Protein AF-A0A972DAG4-F1 (afdb_monomer_lite)

Secondary structure (DSSP, 8-state):
-PPPTTEEEEEE-TT--EEEEEESSSS-EEESS-TTSTTSTTHHHHHHHHHHHHHHHHHHT-

pLDDT: mean 94.1, std 7.93, range [59.75, 98.0]

Structure (mmCIF, N/CA/C/O backbone):
data_AF-A0A972DAG4-F1
#
_entry.id   AF-A0A972DAG4-F1
#
loop_
_atom_site.group_PDB
_atom_site.id
_atom_site.type_symbol
_atom_site.label_atom_id
_atom_site.label_alt_id
_atom_site.label_comp_id
_atom_site.label_asym_id
_atom_site.label_entity_id
_atom_site.label_seq_id
_atom_site.pdbx_PDB_ins_code
_atom_site.Cartn_x
_atom_site.Cartn_y
_atom_site.Cartn_z
_atom_site.occupancy
_atom_site.B_iso_or_equiv
_atom_site.auth_seq_id
_atom_site.auth_comp_id
_atom_site.auth_asym_id
_atom_site.auth_atom_id
_atom_site.pdbx_PDB_model_num
ATOM 1 N N . THR A 1 1 ? 15.704 8.006 6.331 1.00 59.88 1 THR A N 1
ATOM 2 C CA . THR A 1 1 ? 14.888 8.396 7.502 1.00 59.88 1 THR A CA 1
ATOM 3 C C . THR A 1 1 ? 14.167 7.161 7.996 1.00 59.88 1 THR A C 1
ATOM 5 O O . THR A 1 1 ? 13.841 6.306 7.184 1.00 59.88 1 THR A O 1
ATOM 8 N N . THR A 1 2 ? 13.998 6.997 9.304 1.00 84.88 2 THR A N 1
ATOM 9 C CA . THR A 1 2 ? 13.253 5.862 9.868 1.00 84.88 2 THR A CA 1
ATOM 10 C C . THR A 1 2 ? 11.754 6.142 9.810 1.00 84.88 2 THR A C 1
ATOM 12 O O . THR A 1 2 ? 11.325 7.281 9.996 1.00 84.88 2 THR A O 1
ATOM 15 N N . LEU A 1 3 ? 10.953 5.113 9.519 1.00 94.50 3 LEU A N 1
ATOM 16 C CA . LEU A 1 3 ? 9.498 5.215 9.623 1.00 94.50 3 LEU A CA 1
ATOM 17 C C . LEU A 1 3 ? 9.086 5.339 11.100 1.00 94.50 3 LEU A C 1
ATOM 19 O O . LEU A 1 3 ? 9.732 4.727 11.955 1.00 94.50 3 LEU A O 1
ATOM 23 N N . PRO A 1 4 ? 8.008 6.082 11.412 1.00 96.88 4 PRO A N 1
ATOM 24 C CA . PRO A 1 4 ? 7.369 6.022 12.723 1.00 96.88 4 PRO A CA 1
ATOM 25 C C . PRO A 1 4 ? 7.034 4.576 13.110 1.00 96.88 4 PRO A C 1
ATOM 27 O O . PRO A 1 4 ? 6.630 3.794 12.252 1.00 96.88 4 PRO A O 1
ATOM 30 N N . GLU A 1 5 ? 7.125 4.228 14.397 1.00 96.75 5 GLU A N 1
ATOM 31 C CA . GLU A 1 5 ? 6.890 2.852 14.871 1.00 96.75 5 GLU A CA 1
ATOM 32 C C . GLU A 1 5 ? 5.503 2.309 14.512 1.00 96.75 5 GLU A C 1
ATOM 34 O O . GLU A 1 5 ? 5.337 1.105 14.320 1.00 96.75 5 GLU A O 1
ATOM 39 N N . CYS A 1 6 ? 4.505 3.185 14.388 1.00 97.88 6 CYS A N 1
ATOM 40 C CA . CYS A 1 6 ? 3.145 2.809 14.019 1.00 97.88 6 CYS A CA 1
ATOM 41 C C . CYS A 1 6 ? 2.993 2.388 12.547 1.00 97.88 6 CYS A C 1
ATOM 43 O O . CYS A 1 6 ? 1.956 1.829 12.183 1.00 97.88 6 CYS A O 1
ATOM 45 N N . LEU A 1 7 ? 4.014 2.618 11.716 1.00 98.00 7 LEU A N 1
ATOM 46 C CA . LEU A 1 7 ? 4.052 2.242 10.311 1.00 98.00 7 LEU A CA 1
ATOM 47 C C . LEU A 1 7 ? 5.014 1.073 10.076 1.00 98.00 7 LEU A C 1
ATOM 49 O O . LEU A 1 7 ? 6.042 0.909 10.733 1.00 98.00 7 LEU A O 1
ATOM 53 N N . GLU A 1 8 ? 4.668 0.252 9.097 1.00 97.75 8 GLU A N 1
ATOM 54 C CA . GLU A 1 8 ? 5.473 -0.859 8.612 1.00 97.75 8 GLU A CA 1
ATOM 55 C C . GLU A 1 8 ? 5.589 -0.748 7.092 1.00 97.75 8 GLU A C 1
ATOM 57 O O . GLU A 1 8 ? 4.584 -0.578 6.398 1.00 97.75 8 GLU A O 1
ATOM 62 N N . ALA A 1 9 ? 6.813 -0.835 6.576 1.00 97.56 9 ALA A N 1
ATOM 63 C CA . ALA A 1 9 ? 7.053 -0.880 5.143 1.00 97.56 9 ALA A CA 1
ATOM 64 C C . ALA A 1 9 ? 6.586 -2.218 4.556 1.00 97.56 9 ALA A C 1
ATOM 66 O O . ALA A 1 9 ? 6.813 -3.272 5.145 1.00 97.56 9 ALA A O 1
ATOM 67 N N . THR A 1 10 ? 5.953 -2.179 3.387 1.00 97.50 10 THR A N 1
ATOM 68 C CA . THR A 1 10 ? 5.397 -3.366 2.717 1.00 97.50 10 THR A CA 1
ATOM 69 C C . THR A 1 10 ? 5.953 -3.591 1.316 1.00 97.50 10 THR A C 1
ATOM 71 O O . THR A 1 10 ? 5.827 -4.697 0.796 1.00 97.50 10 THR A O 1
ATOM 74 N N . ALA A 1 11 ? 6.563 -2.577 0.700 1.00 96.94 11 ALA A N 1
ATOM 75 C CA . ALA A 1 11 ? 7.183 -2.690 -0.614 1.00 96.94 11 ALA A CA 1
ATOM 76 C C . ALA A 1 11 ? 8.349 -1.711 -0.755 1.00 96.94 11 ALA A C 1
ATOM 78 O O . ALA A 1 11 ? 8.263 -0.572 -0.289 1.00 96.94 11 ALA A O 1
ATOM 79 N N . PHE A 1 12 ? 9.397 -2.149 -1.449 1.00 97.25 12 PHE A N 1
ATOM 80 C CA . PHE A 1 12 ? 10.561 -1.343 -1.803 1.00 97.25 12 PHE A CA 1
ATOM 81 C C . PHE A 1 12 ? 10.932 -1.552 -3.275 1.00 97.25 12 PHE A C 1
ATOM 83 O O . PHE A 1 12 ? 10.614 -2.601 -3.839 1.00 97.25 12 PHE A O 1
ATOM 90 N N . THR A 1 13 ? 11.618 -0.586 -3.887 1.00 96.88 13 THR A N 1
ATOM 91 C CA . THR A 1 13 ? 12.336 -0.805 -5.154 1.00 96.88 13 THR A CA 1
ATOM 92 C C . THR A 1 13 ? 13.615 -1.626 -4.916 1.00 96.88 13 THR A C 1
ATOM 94 O O . THR A 1 13 ? 14.065 -1.735 -3.769 1.00 96.88 13 THR A O 1
ATOM 97 N N . PRO A 1 14 ? 14.239 -2.196 -5.966 1.00 97.88 14 PRO A N 1
ATOM 98 C CA . PRO A 1 14 ? 15.552 -2.841 -5.857 1.00 97.88 14 PRO A CA 1
ATOM 99 C C . PRO A 1 14 ? 16.643 -1.924 -5.281 1.00 97.88 14 PRO A C 1
ATOM 101 O O . PRO A 1 14 ? 17.551 -2.392 -4.599 1.00 97.88 14 PRO A O 1
ATOM 104 N N . GLU A 1 15 ? 16.524 -0.616 -5.506 1.00 97.44 15 GLU A N 1
ATOM 105 C CA . GLU A 1 15 ? 17.429 0.421 -5.002 1.00 97.44 15 GLU A CA 1
ATOM 106 C C . GLU A 1 15 ? 17.118 0.830 -3.549 1.00 97.44 15 GLU A C 1
ATOM 108 O O . GLU A 1 15 ? 17.858 1.610 -2.949 1.00 97.44 15 GLU A O 1
ATOM 113 N N . GLY A 1 16 ? 16.051 0.283 -2.956 1.00 95.50 16 GLY A N 1
ATOM 114 C CA . GLY A 1 16 ? 15.677 0.494 -1.558 1.00 95.50 16 GLY A CA 1
ATOM 115 C C . GLY A 1 16 ? 14.724 1.665 -1.311 1.00 95.50 16 GLY A C 1
ATOM 116 O O . GLY A 1 16 ? 14.538 2.060 -0.158 1.00 95.50 16 GLY A O 1
ATOM 117 N N . GLU A 1 17 ? 14.095 2.222 -2.347 1.00 95.50 17 GLU A N 1
ATOM 118 C CA . GLU A 1 17 ? 13.090 3.277 -2.182 1.00 95.50 17 GLU A CA 1
ATOM 119 C C . GLU A 1 17 ? 11.782 2.689 -1.652 1.00 95.50 17 GLU A C 1
ATOM 121 O O . GLU A 1 17 ? 11.321 1.650 -2.118 1.00 95.50 17 GLU A O 1
ATOM 126 N N . LEU A 1 18 ? 11.164 3.341 -0.667 1.00 96.44 18 LEU A N 1
ATOM 127 C CA . LEU A 1 18 ? 9.913 2.882 -0.067 1.00 96.44 18 LEU A CA 1
ATOM 128 C C . LEU A 1 18 ? 8.735 3.111 -1.025 1.00 96.44 18 LEU A C 1
ATOM 130 O O . LEU A 1 18 ? 8.391 4.250 -1.323 1.00 96.44 18 LEU A O 1
ATOM 134 N N . MET A 1 19 ? 8.064 2.033 -1.432 1.00 97.69 19 MET A N 1
ATOM 135 C CA . MET A 1 19 ? 6.954 2.082 -2.395 1.00 97.69 19 MET A CA 1
ATOM 136 C C . MET A 1 19 ? 5.592 1.785 -1.779 1.00 97.69 19 MET A C 1
ATOM 138 O O . MET A 1 19 ? 4.563 2.128 -2.363 1.00 97.69 19 MET A O 1
ATOM 142 N N . GLY A 1 20 ? 5.562 1.147 -0.613 1.00 97.50 20 GLY A N 1
ATOM 143 C CA . GLY A 1 20 ? 4.326 0.790 0.066 1.00 97.50 20 GLY A CA 1
ATOM 144 C C . GLY A 1 20 ? 4.514 0.678 1.567 1.00 97.50 20 GLY A C 1
ATOM 145 O O . GLY A 1 20 ? 5.585 0.301 2.049 1.00 97.50 20 GLY A O 1
ATOM 146 N N . LEU A 1 21 ? 3.460 1.005 2.306 1.00 97.88 21 LEU A N 1
ATOM 147 C CA . LEU A 1 21 ? 3.428 0.917 3.759 1.00 97.88 21 LEU A CA 1
ATOM 148 C C . LEU A 1 21 ? 2.024 0.602 4.279 1.00 97.88 21 LEU A C 1
ATOM 150 O O . LEU A 1 21 ? 1.018 0.748 3.576 1.00 97.88 21 LEU A O 1
ATOM 154 N N . ARG A 1 22 ? 1.952 0.194 5.543 1.00 97.81 22 ARG A N 1
ATOM 155 C CA . ARG A 1 22 ? 0.700 0.051 6.290 1.00 97.81 22 ARG A CA 1
ATOM 156 C C . ARG A 1 22 ? 0.844 0.559 7.715 1.00 97.81 22 ARG A C 1
ATOM 158 O O . ARG A 1 22 ? 1.934 0.515 8.284 1.00 97.81 22 ARG A O 1
ATOM 165 N N . HIS A 1 23 ? -0.263 0.985 8.309 1.00 97.94 23 HIS A N 1
ATOM 166 C CA . HIS A 1 23 ? -0.330 1.148 9.756 1.00 97.94 23 HIS A CA 1
ATOM 167 C C . HIS A 1 23 ? -0.406 -0.228 10.424 1.00 97.94 23 HIS A C 1
ATOM 169 O O . HIS A 1 23 ? -1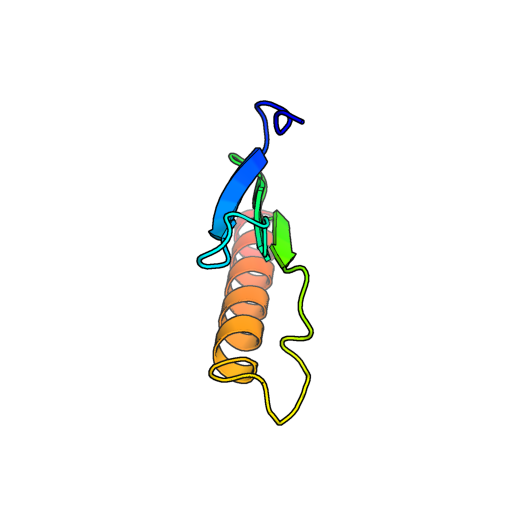.054 -1.139 9.912 1.00 97.94 23 HIS A O 1
ATOM 175 N N . ARG A 1 24 ? 0.246 -0.395 11.577 1.00 97.06 24 ARG A N 1
ATOM 176 C CA . ARG A 1 24 ? 0.303 -1.693 12.273 1.00 97.06 24 ARG A CA 1
ATOM 177 C C . ARG A 1 24 ? -1.046 -2.142 12.830 1.00 97.06 24 ARG A C 1
ATOM 179 O O . ARG A 1 24 ? -1.315 -3.336 12.882 1.00 97.06 24 ARG A O 1
ATOM 186 N N . THR A 1 25 ? -1.873 -1.193 13.266 1.00 95.75 25 THR A N 1
ATOM 187 C CA . THR A 1 25 ? -3.135 -1.473 13.980 1.00 95.75 25 THR A CA 1
ATOM 188 C C . THR A 1 25 ? -4.388 -0.903 13.322 1.00 95.75 25 THR A C 1
ATOM 190 O O . THR A 1 25 ? -5.489 -1.326 13.653 1.00 95.75 25 THR A O 1
ATOM 193 N N . LEU A 1 26 ? -4.246 0.057 12.405 1.00 95.50 26 LEU A N 1
ATOM 194 C CA . LEU A 1 26 ? -5.373 0.717 11.743 1.00 95.50 26 LEU A CA 1
ATOM 195 C C . LEU A 1 26 ? -5.464 0.179 10.314 1.00 95.50 26 LEU A C 1
ATOM 197 O O . LEU A 1 26 ? -4.424 -0.163 9.747 1.00 95.50 26 LEU A O 1
ATOM 201 N N . PRO A 1 27 ? -6.655 0.144 9.692 1.00 95.38 27 PRO A N 1
ATOM 202 C CA . PRO A 1 27 ? -6.841 -0.323 8.314 1.00 95.38 27 PRO A CA 1
ATOM 203 C C . PRO A 1 27 ? -6.367 0.725 7.287 1.00 95.38 27 PRO A C 1
ATOM 205 O O . PRO A 1 27 ? -7.075 1.063 6.341 1.00 95.38 27 PRO A O 1
ATOM 208 N N . ILE A 1 28 ? -5.174 1.284 7.495 1.00 96.44 28 ILE A N 1
ATOM 209 C CA . ILE A 1 28 ? -4.572 2.331 6.672 1.00 96.44 28 ILE A CA 1
ATOM 210 C C . ILE A 1 28 ? -3.424 1.713 5.884 1.00 96.44 28 ILE A C 1
ATOM 212 O O . ILE A 1 28 ? -2.497 1.133 6.452 1.00 96.44 28 ILE A O 1
ATOM 216 N N . HIS A 1 29 ? -3.486 1.881 4.569 1.00 97.50 29 HIS A N 1
ATOM 217 C CA . HIS A 1 29 ? -2.489 1.412 3.618 1.00 97.50 29 HIS A CA 1
ATOM 218 C C . HIS A 1 29 ? -2.121 2.558 2.678 1.00 97.50 29 HIS A C 1
ATOM 220 O O . HIS A 1 29 ? -2.990 3.342 2.298 1.00 97.50 29 HIS A O 1
ATOM 226 N N . GLY A 1 30 ? -0.847 2.640 2.303 1.00 97.25 30 GLY A N 1
ATOM 227 C CA . GLY A 1 30 ? -0.339 3.627 1.356 1.00 97.25 30 GLY A CA 1
ATOM 228 C C . GLY A 1 30 ? 0.558 2.974 0.315 1.00 97.25 30 GLY A C 1
ATOM 229 O O . GLY A 1 30 ? 1.308 2.051 0.632 1.00 97.25 30 GLY A O 1
ATOM 230 N N . VAL A 1 31 ? 0.476 3.464 -0.918 1.00 97.94 31 VAL A N 1
ATOM 231 C CA . VAL A 1 31 ? 1.385 3.134 -2.020 1.00 97.94 31 VAL A CA 1
ATOM 232 C C . VAL A 1 31 ? 1.861 4.434 -2.663 1.00 97.94 31 VAL A C 1
ATOM 234 O O . VAL A 1 31 ? 1.105 5.400 -2.715 1.00 97.94 31 VAL A O 1
ATOM 237 N N . GLN A 1 32 ? 3.117 4.475 -3.107 1.00 97.2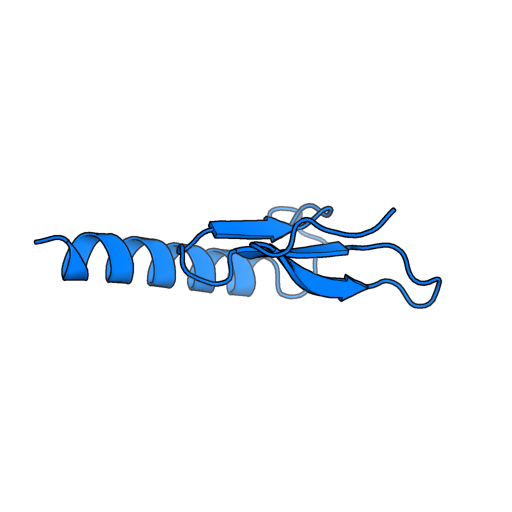5 32 GL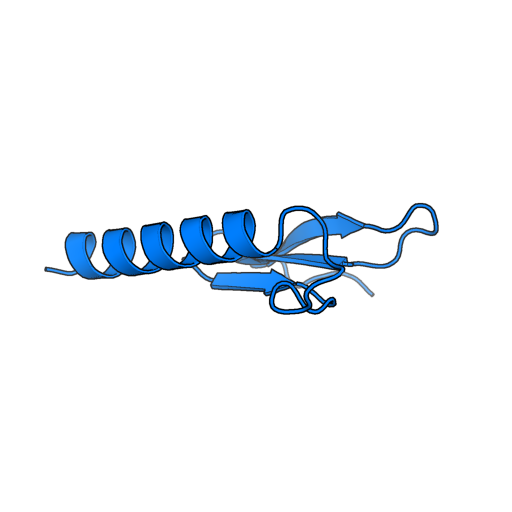N A N 1
ATOM 238 C CA . GLN A 1 32 ? 3.716 5.665 -3.723 1.00 97.25 32 GLN A CA 1
ATOM 239 C C . GLN A 1 32 ? 3.375 5.787 -5.218 1.00 97.25 32 GLN A C 1
ATOM 241 O O . GLN A 1 32 ? 3.388 6.883 -5.774 1.00 97.25 32 GLN A O 1
ATOM 246 N N . PHE A 1 33 ? 3.087 4.659 -5.866 1.00 96.12 33 PHE A N 1
ATOM 247 C CA . PHE A 1 33 ? 2.694 4.577 -7.271 1.00 96.12 33 PHE A CA 1
ATOM 248 C C . PHE A 1 33 ? 1.172 4.700 -7.448 1.00 96.12 33 PHE A C 1
ATOM 250 O O . PHE A 1 33 ? 0.426 4.774 -6.475 1.00 96.12 33 PHE A O 1
ATOM 257 N N . HIS A 1 34 ? 0.727 4.682 -8.705 1.00 97.62 34 HIS A N 1
ATOM 258 C CA . HIS A 1 34 ? -0.669 4.851 -9.111 1.00 97.62 34 HIS A CA 1
ATOM 259 C C . HIS A 1 34 ? -1.356 3.497 -9.379 1.00 97.62 34 HIS A C 1
ATOM 261 O O . HIS A 1 34 ? -1.332 3.032 -10.518 1.00 97.62 34 HIS A O 1
ATOM 267 N N . PRO A 1 35 ? -1.965 2.816 -8.384 1.00 96.81 35 PRO A N 1
ATOM 268 C CA . PRO A 1 35 ? -2.656 1.537 -8.600 1.00 96.81 35 PRO A CA 1
ATOM 269 C C . PRO A 1 35 ? -3.875 1.641 -9.532 1.00 96.81 35 PRO A C 1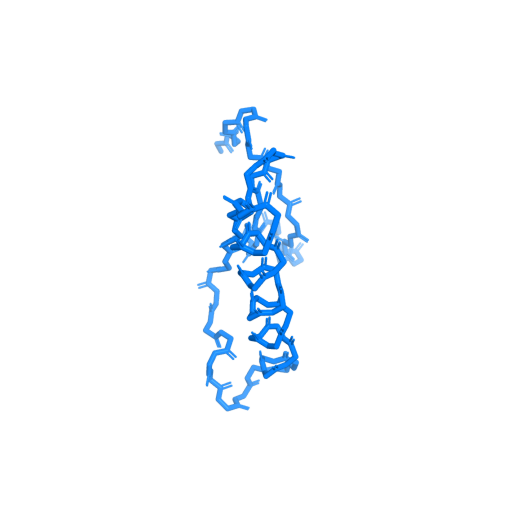
ATOM 271 O O . PRO A 1 35 ? -4.407 0.624 -9.972 1.00 96.81 35 PRO A O 1
ATOM 274 N N . GLU A 1 36 ? -4.347 2.850 -9.813 1.00 97.25 36 GLU A N 1
ATOM 275 C CA . GLU A 1 36 ? -5.416 3.157 -10.756 1.00 97.25 36 GLU A CA 1
ATOM 276 C C . GLU A 1 36 ? -4.949 3.221 -12.215 1.00 97.25 36 GLU A C 1
ATOM 278 O O . GLU A 1 36 ? -5.781 3.187 -13.124 1.00 97.25 36 GLU A O 1
ATOM 283 N N . ALA A 1 37 ? -3.642 3.336 -12.460 1.00 96.75 37 ALA A N 1
ATOM 284 C CA . ALA A 1 37 ? -3.119 3.457 -13.810 1.00 96.75 37 ALA A CA 1
ATOM 285 C C . ALA A 1 37 ? -3.256 2.133 -14.576 1.00 96.75 37 ALA A C 1
ATOM 287 O O . ALA A 1 37 ? -2.984 1.055 -14.051 1.00 96.75 37 ALA A O 1
ATOM 288 N N . PHE A 1 38 ? -3.613 2.223 -15.862 1.00 92.88 38 PHE A N 1
ATOM 289 C CA . PHE A 1 38 ? -3.814 1.053 -16.728 1.00 92.88 38 PHE A CA 1
ATOM 290 C C . PHE A 1 38 ? -2.578 0.142 -16.810 1.00 92.88 38 PHE A C 1
ATOM 292 O O . PHE A 1 38 ? -2.711 -1.076 -16.895 1.00 92.88 38 PHE A O 1
ATOM 299 N N . LEU A 1 39 ? -1.381 0.734 -16.774 1.00 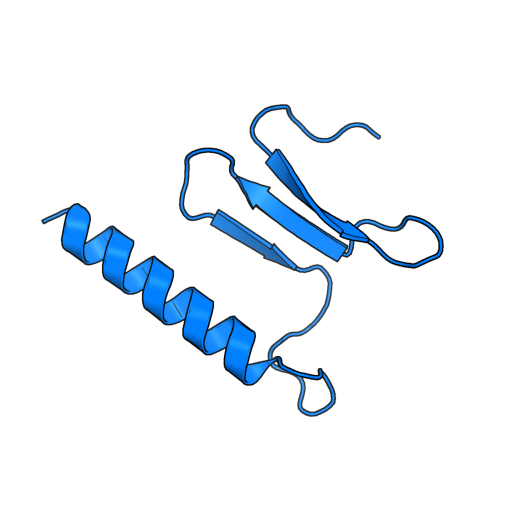95.94 39 LEU A N 1
ATOM 300 C CA . LEU A 1 39 ? -0.110 0.013 -16.872 1.00 95.94 39 LEU A CA 1
ATOM 301 C C . LEU A 1 39 ? 0.364 -0.578 -15.540 1.00 95.94 39 LEU A C 1
ATOM 303 O O . LEU A 1 39 ? 1.346 -1.315 -15.526 1.00 95.94 39 LEU A O 1
ATOM 307 N N . THR A 1 40 ? -0.293 -0.267 -14.422 1.00 95.50 40 THR A N 1
ATOM 308 C CA . THR A 1 40 ? 0.111 -0.815 -13.130 1.00 95.50 40 THR A CA 1
ATOM 309 C C . THR A 1 40 ? -0.383 -2.244 -13.002 1.00 95.50 40 THR A C 1
ATOM 311 O O . THR A 1 40 ? -1.572 -2.517 -12.808 1.00 95.50 40 THR A O 1
ATOM 314 N N . GLU A 1 41 ? 0.562 -3.175 -13.085 1.00 96.06 41 GLU A N 1
ATOM 315 C CA . GLU A 1 41 ? 0.293 -4.590 -12.891 1.00 96.06 41 GLU A CA 1
ATOM 316 C C . GLU A 1 41 ? -0.380 -4.821 -11.535 1.00 96.06 41 GLU A C 1
ATOM 318 O O . GLU A 1 41 ? -0.003 -4.270 -10.501 1.00 96.06 41 GLU A O 1
ATOM 323 N N . HIS A 1 42 ? -1.444 -5.622 -11.555 1.00 97.25 42 HIS A N 1
ATOM 324 C CA . HIS A 1 42 ? -2.276 -5.916 -10.387 1.00 97.25 42 HIS A CA 1
ATOM 325 C C . HIS A 1 42 ? -2.985 -4.709 -9.740 1.00 97.25 42 HIS A C 1
ATOM 327 O O . HIS A 1 42 ? -3.621 -4.894 -8.700 1.00 97.25 42 HIS A O 1
ATOM 333 N N . GLY A 1 43 ? -2.995 -3.522 -10.358 1.00 97.19 43 GLY A N 1
ATOM 334 C CA . GLY A 1 43 ? -3.647 -2.321 -9.818 1.00 97.19 43 GLY A CA 1
ATOM 335 C C . GLY A 1 43 ? -5.111 -2.545 -9.414 1.00 97.19 43 GLY A C 1
ATOM 336 O O . GLY A 1 43 ? -5.499 -2.356 -8.258 1.00 97.19 43 GLY A O 1
ATOM 337 N N . HIS A 1 44 ? -5.915 -3.130 -10.309 1.00 97.25 44 HIS A N 1
ATOM 338 C CA . HIS A 1 44 ? -7.299 -3.514 -9.998 1.00 97.25 44 HIS A CA 1
ATOM 339 C C . HIS A 1 44 ? -7.421 -4.520 -8.841 1.00 97.25 44 HIS A C 1
ATOM 341 O O . HIS A 1 44 ? -8.407 -4.495 -8.104 1.00 97.25 44 HIS A O 1
ATOM 347 N N . ALA A 1 45 ? -6.458 -5.431 -8.671 1.00 98.00 45 ALA A N 1
ATOM 348 C CA . ALA A 1 45 ? -6.470 -6.371 -7.552 1.00 98.00 45 ALA A CA 1
ATOM 349 C C . ALA A 1 45 ? -6.187 -5.657 -6.222 1.00 98.00 45 ALA A C 1
ATOM 351 O O . ALA A 1 45 ? -6.864 -5.937 -5.231 1.00 98.00 45 ALA A O 1
ATOM 352 N N . MET A 1 46 ? -5.263 -4.692 -6.213 1.00 97.38 46 MET A N 1
ATOM 353 C CA . MET A 1 46 ? -4.993 -3.853 -5.043 1.00 97.38 46 MET A CA 1
ATOM 354 C C . MET A 1 46 ? -6.232 -3.046 -4.640 1.00 97.38 46 MET A C 1
ATOM 356 O O . MET A 1 46 ? -6.624 -3.071 -3.473 1.00 97.38 46 MET A O 1
ATOM 360 N N . LEU A 1 47 ? -6.919 -2.423 -5.604 1.00 97.25 47 LEU A N 1
ATOM 361 C CA . LEU A 1 47 ? -8.159 -1.681 -5.347 1.00 97.25 47 LEU A CA 1
ATOM 362 C C . LEU A 1 47 ? -9.272 -2.584 -4.786 1.00 97.25 47 LEU A C 1
ATOM 364 O O . LEU A 1 47 ? -9.959 -2.204 -3.838 1.00 97.25 47 LEU A O 1
ATOM 368 N N . ARG A 1 48 ? -9.419 -3.818 -5.295 1.00 98.00 48 ARG A N 1
ATOM 369 C CA . ARG A 1 48 ? -10.365 -4.800 -4.725 1.00 98.00 48 ARG A CA 1
ATOM 370 C C . ARG A 1 48 ? -10.026 -5.171 -3.283 1.00 98.00 48 ARG A C 1
ATOM 372 O O . ARG A 1 48 ? -10.935 -5.293 -2.461 1.00 98.00 48 ARG A O 1
ATOM 379 N N . ASN A 1 49 ? -8.743 -5.340 -2.966 1.00 97.56 49 ASN A N 1
ATOM 380 C CA . ASN A 1 49 ? -8.305 -5.610 -1.599 1.00 97.56 49 ASN A CA 1
ATOM 381 C C . ASN A 1 49 ? -8.637 -4.441 -0.670 1.00 97.56 49 ASN A C 1
ATOM 383 O O . ASN A 1 49 ? -9.175 -4.673 0.410 1.00 97.56 49 ASN A O 1
ATOM 387 N N . TRP A 1 50 ? -8.389 -3.204 -1.109 1.00 96.31 50 TRP A N 1
ATOM 388 C CA . TRP A 1 50 ? -8.736 -2.006 -0.346 1.00 96.31 50 TRP A CA 1
ATOM 389 C C . TRP A 1 50 ? -10.244 -1.914 -0.074 1.00 96.31 50 TRP A C 1
ATOM 391 O O . TRP A 1 50 ? -10.644 -1.756 1.078 1.00 96.31 50 TRP A O 1
ATOM 401 N N . LEU A 1 51 ? -11.091 -2.124 -1.090 1.00 96.19 51 LEU A N 1
ATOM 402 C CA . LEU A 1 51 ? -12.552 -2.141 -0.920 1.00 96.19 51 LEU A CA 1
ATOM 403 C C . LEU A 1 51 ? -13.015 -3.215 0.071 1.00 96.19 51 LEU A C 1
ATOM 405 O O . LEU A 1 51 ? -13.931 -2.985 0.861 1.00 96.19 51 LEU A O 1
ATOM 409 N N . ARG A 1 52 ? -12.390 -4.399 0.043 1.00 97.19 52 ARG A N 1
ATOM 410 C CA . ARG A 1 52 ? -12.678 -5.462 1.010 1.00 97.19 52 ARG A CA 1
ATOM 411 C C . ARG A 1 52 ? -12.300 -5.032 2.428 1.00 97.19 52 ARG A C 1
ATOM 413 O O . ARG A 1 52 ? -13.153 -5.110 3.297 1.00 97.19 52 ARG A O 1
ATOM 420 N N . ILE A 1 53 ? -11.088 -4.516 2.637 1.00 95.44 53 ILE A N 1
ATOM 421 C CA . ILE A 1 53 ? -10.621 -4.035 3.948 1.00 95.44 53 ILE A CA 1
ATOM 422 C C . ILE A 1 53 ? -11.541 -2.933 4.490 1.00 95.44 53 ILE A C 1
ATOM 424 O O . ILE A 1 53 ? -11.951 -2.994 5.646 1.00 95.44 53 ILE A O 1
ATOM 428 N N . ALA A 1 54 ? -11.908 -1.958 3.654 1.00 92.62 54 ALA A N 1
ATOM 429 C CA . ALA A 1 54 ? -12.799 -0.870 4.044 1.00 92.62 54 ALA A CA 1
ATOM 430 C C . ALA A 1 54 ? -14.180 -1.390 4.475 1.00 92.62 54 ALA A C 1
ATOM 432 O O . ALA A 1 54 ? -14.706 -0.982 5.509 1.00 92.62 54 ALA A O 1
ATOM 433 N N . ARG A 1 55 ? -14.752 -2.334 3.718 1.00 94.31 55 ARG A N 1
ATOM 434 C CA . ARG A 1 55 ? -16.020 -2.982 4.070 1.00 94.31 55 ARG A CA 1
ATOM 435 C C . ARG A 1 55 ? -15.917 -3.785 5.365 1.00 94.31 55 ARG A C 1
ATOM 437 O O . ARG A 1 55 ? -16.814 -3.669 6.193 1.00 94.31 55 ARG A O 1
ATOM 444 N N . ASP A 1 56 ? -14.857 -4.569 5.537 1.00 94.44 56 ASP A N 1
ATOM 445 C CA . ASP A 1 56 ? -14.647 -5.392 6.731 1.00 94.44 56 ASP A CA 1
ATOM 446 C C . ASP A 1 56 ? -14.518 -4.498 7.977 1.00 94.44 56 ASP A C 1
ATOM 448 O O . ASP A 1 56 ? -15.126 -4.779 9.007 1.00 94.44 56 ASP A O 1
ATOM 452 N N . PHE A 1 57 ? -13.815 -3.365 7.863 1.00 90.94 57 PHE A N 1
ATOM 453 C CA . PHE A 1 57 ? -13.698 -2.384 8.941 1.00 90.94 57 PHE A CA 1
ATOM 454 C C . PHE A 1 57 ? -15.040 -1.736 9.299 1.00 90.94 57 PHE A C 1
ATOM 456 O O . PHE A 1 57 ? -15.395 -1.662 10.474 1.00 90.94 57 PHE A O 1
ATOM 463 N N . VAL A 1 58 ? -15.819 -1.307 8.300 1.00 86.75 58 VAL A N 1
ATOM 464 C CA . VAL A 1 58 ? -17.156 -0.740 8.539 1.00 86.75 58 VAL A CA 1
ATOM 465 C C . VAL A 1 58 ? -18.093 -1.785 9.147 1.00 86.75 58 VAL A C 1
ATOM 467 O O . VAL A 1 58 ? -18.864 -1.456 10.043 1.00 86.75 58 VAL A O 1
ATOM 470 N N . GLY A 1 59 ? -18.024 -3.035 8.683 1.00 84.12 59 GLY A N 1
ATOM 471 C CA . GLY A 1 59 ? -18.830 -4.142 9.194 1.00 84.12 59 GLY A CA 1
ATOM 472 C C . GLY A 1 59 ? -18.504 -4.502 10.642 1.00 84.12 59 GLY A C 1
ATOM 473 O O . GLY A 1 59 ? -19.421 -4.700 11.423 1.00 84.12 59 GLY A O 1
ATOM 474 N N . ALA A 1 60 ? -17.222 -4.525 11.012 1.00 75.69 60 ALA A N 1
ATOM 475 C CA . ALA A 1 60 ? -16.775 -4.761 12.387 1.00 75.69 60 ALA A CA 1
ATOM 476 C C . ALA A 1 60 ? -17.044 -3.580 13.340 1.00 75.69 60 ALA A C 1
ATOM 478 O O . ALA A 1 60 ? -16.964 -3.746 14.554 1.00 75.69 60 ALA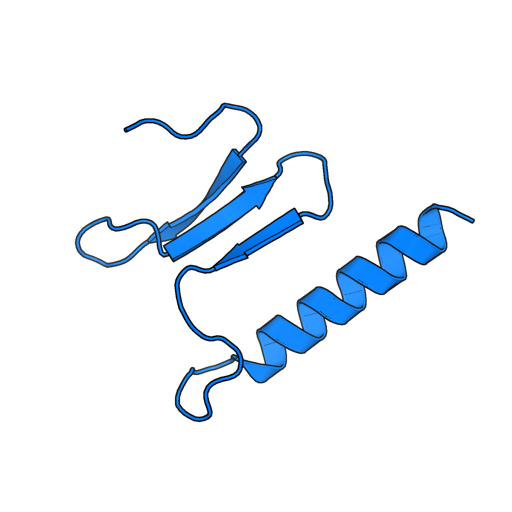 A O 1
ATOM 479 N N . SER A 1 61 ? -17.328 -2.390 12.801 1.00 71.31 61 SER A N 1
ATOM 480 C CA . SER A 1 61 ? -17.655 -1.187 13.582 1.00 71.31 61 SER A CA 1
ATOM 481 C C . SER A 1 61 ? -19.159 -1.024 13.852 1.00 71.31 61 SER A C 1
ATOM 483 O O . SER A 1 61 ? -19.555 -0.025 14.452 1.00 71.31 61 SER A O 1
ATOM 485 N N . ARG A 1 62 ? -19.995 -1.948 13.364 1.00 59.75 62 ARG A N 1
ATOM 486 C CA . ARG A 1 62 ? -21.441 -2.014 13.620 1.00 59.75 62 ARG A CA 1
ATOM 487 C C . ARG A 1 62 ? -21.743 -3.102 14.637 1.00 59.75 62 ARG A C 1
ATOM 489 O O . ARG A 1 62 ? -22.682 -2.876 15.427 1.00 59.75 62 ARG A O 1
#

Radius of gyration: 13.3 Å; chains: 1; bounding box: 39×15×32 Å

Foldseek 3Di:
DDDDPQKDQDDADPVGHGAWIDGPPDLDIDGPDDLPDPPDPCSVVVVVVSVVSVVVVVVVVD

Sequence (62 aa):
TTLPECLEATAFTPEGELMGLRHRTLPIHGVQFHPEAFLTEHGHAMLRNWLRIARDFVGASR